Protein AF-A0A7S3QU22-F1 (afdb_monomer)

InterPro domains:
  IPR036339 PUB-like domain superfamily [SSF143503] (87-136)

pLDDT: mean 71.39, std 19.92, range [36.34, 96.06]

Nearest PDB structures (foldseek):
  2hpj-assembly1_A  TM=6.497E-01  e=3.486E-03  Mus musculus
  2d5u-assembly1_A  TM=4.716E-01  e=6.161E-02  Mus musculus
  1ztg-assembly1_A  TM=4.696E-01  e=2.515E-01  Homo sapiens
  6qh2-assembly1_A  TM=4.464E-01  e=1.089E+00  Escherichia coli SE11

Foldseek 3Di:
DDDDDDDPDPPPPPPDPDDPDDPDPVVVVVVVVVVVVVVVPPDPDLDCPVPLPPPPPPDPDDPVVVVVSVVVSLVVVQVSCPVQADPVLLVVLLVLLVCCLVCVPDQVSQKAWCVVNVSLVVRPVSVVLLVVLQWDWDDDPDPIIMTGHPDDPSSSVSSVVSNVSSVVPD

Sequence (170 aa):
MPSPPALAHAHWRRFRLRITSTADPAAANSVQLAAWNLFGLPQPDPLNLTLLPSCSSLGAAGESGLEACQQAAHQVIQAKLACLLTTQQVELLLKVMANVANHPEDPRYRRLRASKVLSLASSPEALVLLLATGFRPLVSDGPALFFVLEAGEHAVHRAACIVKVLGSSV

Structure (mmCIF, N/CA/C/O backbone):
data_AF-A0A7S3QU22-F1
#
_entry.id   AF-A0A7S3QU22-F1
#
loop_
_atom_site.group_PDB
_atom_site.id
_atom_site.type_symbol
_atom_site.label_atom_id
_atom_site.label_alt_id
_atom_site.label_comp_id
_atom_site.label_asym_id
_atom_site.label_entity_id
_atom_site.label_seq_id
_atom_site.pdbx_PDB_ins_code
_atom_site.Cartn_x
_atom_site.Cartn_y
_atom_site.Cartn_z
_atom_site.occupancy
_atom_site.B_iso_or_equiv
_atom_site.auth_seq_id
_atom_site.auth_comp_id
_atom_site.auth_asym_id
_atom_site.auth_atom_id
_atom_site.pdbx_PDB_model_num
ATOM 1 N N . MET A 1 1 ? 15.278 31.673 -30.146 1.00 45.31 1 MET A N 1
ATOM 2 C CA . MET A 1 1 ? 14.455 31.719 -28.919 1.00 45.31 1 MET A CA 1
ATOM 3 C C . MET A 1 1 ? 13.738 30.380 -28.796 1.00 45.31 1 MET A C 1
ATOM 5 O O . MET A 1 1 ? 12.763 30.190 -29.513 1.00 45.31 1 MET A O 1
ATOM 9 N N . PRO A 1 2 ? 14.260 29.405 -28.033 1.00 46.88 2 PRO A N 1
ATOM 10 C CA . PRO A 1 2 ? 13.590 28.118 -27.870 1.00 46.88 2 PRO A CA 1
ATOM 11 C C . PRO A 1 2 ? 12.382 28.264 -26.933 1.00 46.88 2 PRO A C 1
ATOM 13 O O . PRO A 1 2 ? 12.483 28.865 -25.866 1.00 46.88 2 PRO A O 1
ATOM 16 N N . SER A 1 3 ? 11.234 27.743 -27.362 1.00 45.56 3 SER A N 1
ATOM 17 C CA . SER A 1 3 ? 10.001 27.661 -26.575 1.00 45.56 3 SER A CA 1
ATOM 18 C C . SER A 1 3 ? 10.166 26.705 -25.384 1.00 45.56 3 SER A C 1
ATOM 20 O O . SER A 1 3 ? 10.819 25.670 -25.544 1.00 45.56 3 SER A O 1
ATOM 22 N N . PRO A 1 4 ? 9.556 26.982 -24.218 1.00 45.88 4 PRO A N 1
ATOM 23 C CA . PRO A 1 4 ? 9.619 26.072 -23.079 1.00 45.88 4 PRO A CA 1
ATOM 24 C C . PRO A 1 4 ? 8.843 24.770 -23.366 1.00 45.88 4 PRO A C 1
ATOM 26 O O . PRO A 1 4 ? 7.811 24.813 -24.043 1.00 45.88 4 PRO A O 1
ATOM 29 N N . PRO A 1 5 ? 9.306 23.608 -22.865 1.00 50.94 5 PRO A N 1
ATOM 30 C CA . PRO A 1 5 ? 8.592 22.349 -23.027 1.00 50.94 5 PRO A CA 1
ATOM 31 C C . PRO A 1 5 ? 7.296 22.365 -22.208 1.00 50.94 5 PRO A C 1
ATOM 33 O O . PRO A 1 5 ? 7.290 22.688 -21.019 1.00 50.94 5 PRO A O 1
ATOM 36 N N . ALA A 1 6 ? 6.192 22.010 -22.864 1.00 45.56 6 ALA A N 1
ATOM 37 C CA . ALA A 1 6 ? 4.885 21.867 -22.245 1.00 45.56 6 ALA A CA 1
ATOM 38 C C . ALA A 1 6 ? 4.934 20.785 -21.153 1.00 45.56 6 ALA A C 1
ATOM 40 O O . ALA A 1 6 ? 5.157 19.607 -21.436 1.00 45.56 6 ALA A O 1
ATOM 41 N N . LEU A 1 7 ? 4.719 21.192 -19.901 1.00 43.59 7 LEU A N 1
ATOM 42 C CA . LEU A 1 7 ? 4.506 20.282 -18.782 1.00 43.59 7 LEU A CA 1
ATOM 43 C C . LEU A 1 7 ? 3.236 19.470 -19.054 1.00 43.59 7 LEU A C 1
ATOM 45 O O . LEU A 1 7 ? 2.130 20.007 -19.092 1.00 43.59 7 LEU A O 1
ATOM 49 N N . ALA A 1 8 ? 3.406 18.167 -19.264 1.00 42.22 8 ALA A N 1
ATOM 50 C CA . ALA A 1 8 ? 2.314 17.225 -19.434 1.00 42.22 8 ALA A CA 1
ATOM 51 C C . ALA A 1 8 ? 1.505 17.138 -18.131 1.00 42.22 8 ALA A C 1
ATOM 53 O O . ALA A 1 8 ? 1.829 16.381 -17.218 1.00 42.22 8 ALA A O 1
ATOM 54 N N . HIS A 1 9 ? 0.438 17.930 -18.040 1.00 43.38 9 HIS A N 1
ATOM 55 C CA . HIS A 1 9 ? -0.605 17.730 -17.046 1.00 43.38 9 HIS A CA 1
ATOM 56 C C . HIS A 1 9 ? -1.204 16.342 -17.276 1.00 43.38 9 HIS A C 1
ATOM 58 O O . HIS A 1 9 ? -1.821 16.079 -18.310 1.00 43.38 9 HIS A O 1
ATOM 64 N N . ALA A 1 10 ? -0.995 15.438 -16.318 1.00 38.72 10 ALA A N 1
ATOM 65 C CA . ALA A 1 10 ? -1.634 14.136 -16.316 1.00 38.72 10 ALA A CA 1
ATOM 66 C C . ALA A 1 10 ? -3.153 14.347 -16.403 1.00 38.72 10 ALA A C 1
ATOM 68 O O . ALA A 1 10 ? -3.783 14.864 -15.485 1.00 38.72 10 ALA A O 1
ATOM 69 N N . HIS A 1 11 ? -3.737 13.994 -17.545 1.00 37.31 11 HIS A N 1
ATOM 70 C CA . HIS A 1 11 ? -5.175 14.014 -17.760 1.00 37.31 11 HIS A CA 1
ATOM 71 C C . HIS A 1 11 ? -5.807 12.923 -16.894 1.00 37.31 11 HIS A C 1
ATOM 73 O O . HIS A 1 11 ? -5.801 11.745 -17.256 1.00 37.31 11 HIS A O 1
ATOM 79 N N . TRP A 1 12 ? -6.393 13.305 -15.763 1.00 42.19 12 TRP A N 1
ATOM 80 C CA . TRP A 1 12 ? -7.310 12.433 -15.039 1.00 42.19 12 TRP A CA 1
ATOM 81 C C . TRP A 1 12 ? -8.550 12.277 -15.921 1.00 42.19 12 TRP A C 1
ATOM 83 O O . TRP A 1 12 ? -9.387 13.175 -16.034 1.00 42.19 12 TRP A O 1
ATOM 93 N N . ARG A 1 13 ? -8.624 11.162 -16.654 1.00 41.78 13 ARG A N 1
ATOM 94 C CA . ARG A 1 13 ? -9.782 10.839 -17.488 1.00 41.78 13 ARG A CA 1
ATOM 95 C C . ARG A 1 13 ? -11.001 10.734 -16.573 1.00 41.78 13 ARG A C 1
ATOM 97 O O . ARG A 1 13 ? -11.070 9.853 -15.723 1.00 41.78 13 ARG A O 1
ATOM 104 N N . ARG A 1 14 ? -11.954 11.653 -16.753 1.00 51.00 14 ARG A N 1
ATOM 105 C CA . ARG A 1 14 ? -13.286 11.626 -16.136 1.00 51.00 14 ARG A CA 1
ATOM 106 C C . ARG A 1 14 ? -13.938 10.270 -16.415 1.00 51.00 14 ARG A C 1
ATOM 108 O O . ARG A 1 14 ? -14.456 10.049 -17.509 1.00 51.00 14 ARG A O 1
ATOM 115 N N . PHE A 1 15 ? -13.944 9.377 -15.432 1.00 43.62 15 PHE A N 1
ATOM 116 C CA . PHE A 1 15 ? -14.811 8.207 -15.458 1.00 43.62 15 PHE A CA 1
ATOM 117 C C . PHE A 1 15 ? -16.242 8.690 -15.228 1.00 43.62 15 PHE A C 1
ATOM 119 O O . PHE A 1 15 ? -16.635 9.014 -14.111 1.00 43.62 15 PHE A O 1
ATOM 126 N N . ARG A 1 16 ? -17.017 8.814 -16.309 1.00 54.66 16 ARG A N 1
ATOM 127 C CA . ARG A 1 16 ? -18.442 9.134 -16.226 1.00 54.66 16 ARG A CA 1
ATOM 128 C C . ARG A 1 16 ? -19.204 7.820 -16.139 1.00 54.66 16 ARG A C 1
ATOM 130 O O . ARG A 1 16 ? -19.302 7.095 -17.125 1.00 54.66 16 ARG A O 1
ATOM 137 N N . LEU A 1 17 ? -19.704 7.503 -14.951 1.00 51.09 17 LEU A N 1
ATOM 138 C CA . LEU A 1 17 ? -20.526 6.320 -14.728 1.00 51.09 17 LEU A CA 1
ATOM 139 C C . LEU A 1 17 ? -21.844 6.511 -15.496 1.00 51.09 17 LEU A C 1
ATOM 141 O O . LEU A 1 17 ? -22.651 7.381 -15.166 1.00 51.09 17 LEU A O 1
ATOM 145 N N . ARG A 1 18 ? -22.012 5.774 -16.600 1.00 55.22 18 ARG A N 1
ATOM 146 C CA . ARG A 1 18 ? -23.172 5.890 -17.491 1.00 55.22 18 ARG A CA 1
ATOM 147 C C . ARG A 1 18 ? -24.227 4.884 -17.047 1.00 55.22 18 ARG A C 1
ATOM 149 O O . ARG A 1 18 ? -24.077 3.692 -17.283 1.00 55.22 18 ARG A O 1
ATOM 156 N N . ILE A 1 19 ? -25.280 5.371 -16.402 1.00 59.75 19 ILE A N 1
ATOM 157 C CA . ILE A 1 19 ? -26.428 4.546 -16.020 1.00 59.75 19 ILE A CA 1
ATOM 158 C C . ILE A 1 19 ? -27.253 4.314 -17.291 1.00 59.75 19 ILE A C 1
ATOM 160 O O . ILE A 1 19 ? -27.777 5.259 -17.874 1.00 59.75 19 ILE A O 1
ATOM 164 N N . THR A 1 20 ? -27.296 3.073 -17.773 1.00 62.12 20 THR A N 1
ATOM 165 C CA . THR A 1 20 ? -27.932 2.706 -19.052 1.00 62.12 20 THR A CA 1
ATOM 166 C C . THR A 1 20 ? -29.420 2.381 -18.926 1.00 62.12 20 THR A C 1
ATOM 168 O O . THR A 1 20 ? -30.101 2.277 -19.939 1.00 62.12 20 THR A O 1
ATOM 171 N N . SER A 1 21 ? -29.932 2.242 -17.702 1.00 57.56 21 SER A N 1
ATOM 172 C CA . SER A 1 21 ? -31.330 1.916 -17.422 1.00 57.56 21 SER A CA 1
ATOM 173 C C . SER A 1 21 ? -31.708 2.414 -16.028 1.00 57.56 21 SER A C 1
ATOM 175 O O . SER A 1 21 ? -31.158 1.949 -15.032 1.00 57.56 21 SER A O 1
ATOM 177 N N . THR A 1 22 ? -32.643 3.357 -15.955 1.00 73.31 22 THR A N 1
ATOM 178 C CA . THR A 1 22 ? -33.281 3.814 -14.713 1.00 73.31 22 THR A CA 1
ATOM 179 C C . THR A 1 22 ? -34.708 4.255 -15.039 1.00 73.31 22 THR A C 1
ATOM 181 O O . THR A 1 22 ? -34.935 4.871 -16.080 1.00 73.31 22 THR A O 1
ATOM 184 N N . ALA A 1 23 ? -35.660 3.919 -14.163 1.00 69.88 23 ALA A N 1
ATOM 185 C CA . ALA A 1 23 ? -37.060 4.327 -14.289 1.00 69.88 23 ALA A CA 1
ATOM 186 C C . ALA A 1 23 ? -37.251 5.842 -14.086 1.00 69.88 23 ALA A C 1
ATOM 188 O O . ALA A 1 23 ? -38.223 6.403 -14.580 1.00 69.88 23 ALA A O 1
ATOM 189 N N . ASP A 1 24 ? -36.305 6.499 -13.403 1.00 67.19 24 ASP A N 1
ATOM 190 C CA . ASP A 1 24 ? -36.287 7.945 -13.200 1.00 67.19 24 ASP A CA 1
ATOM 191 C C . ASP A 1 24 ? -34.863 8.510 -13.409 1.00 67.19 24 ASP A C 1
ATOM 193 O O . ASP A 1 24 ? -33.995 8.433 -12.525 1.00 67.19 24 ASP A O 1
ATOM 197 N N . PRO A 1 25 ? -34.572 9.069 -14.595 1.00 64.88 25 PRO A N 1
ATOM 198 C CA . PRO A 1 25 ? -33.270 9.657 -14.887 1.00 64.88 25 PRO A CA 1
ATOM 199 C C . PRO A 1 25 ? -32.996 10.949 -14.098 1.00 64.88 25 PRO A C 1
ATOM 201 O O . PRO A 1 25 ? -31.828 11.290 -13.899 1.00 64.88 25 PRO A O 1
ATOM 204 N N . ALA A 1 26 ? -34.024 11.663 -13.624 1.00 57.47 26 ALA A N 1
ATOM 205 C CA . ALA A 1 26 ? -33.837 12.877 -12.832 1.00 57.47 26 ALA A CA 1
ATOM 206 C C . ALA A 1 26 ? -33.325 12.537 -11.423 1.00 57.47 26 ALA A C 1
ATOM 208 O O . ALA A 1 26 ? -32.347 13.135 -10.966 1.00 57.47 26 ALA A O 1
ATOM 209 N N . ALA A 1 27 ? -33.900 11.512 -10.788 1.00 58.59 27 ALA A N 1
ATOM 210 C CA . ALA A 1 27 ? -33.418 10.984 -9.510 1.00 58.59 27 ALA A CA 1
ATOM 211 C C . ALA A 1 27 ? -32.006 10.372 -9.610 1.00 58.59 27 ALA A C 1
ATOM 213 O O . ALA A 1 27 ? -31.174 10.544 -8.722 1.00 58.59 27 ALA A O 1
ATOM 214 N N . ALA A 1 28 ? -31.679 9.697 -10.715 1.00 59.19 28 ALA A N 1
ATOM 215 C CA . ALA A 1 28 ? -30.340 9.134 -10.909 1.00 59.19 28 ALA A CA 1
ATOM 216 C C . ALA A 1 28 ? -29.249 10.219 -11.039 1.00 59.19 28 ALA A C 1
ATOM 218 O O . ALA A 1 28 ? -28.160 10.084 -10.476 1.00 59.19 28 ALA A O 1
ATOM 219 N N . ASN A 1 29 ? -29.546 11.319 -11.739 1.00 55.06 29 ASN A N 1
ATOM 220 C CA . ASN A 1 29 ? -28.632 12.457 -11.860 1.00 55.06 29 ASN A CA 1
ATOM 221 C C . ASN A 1 29 ? -28.472 13.225 -10.536 1.00 55.06 29 ASN A C 1
ATOM 223 O O . ASN A 1 29 ? -27.374 13.703 -10.243 1.00 55.06 29 ASN A O 1
ATOM 227 N N . SER A 1 30 ? -29.525 13.326 -9.716 1.00 54.75 30 SER A N 1
ATOM 228 C CA . SER A 1 30 ? -29.441 13.989 -8.408 1.00 54.75 30 SER A CA 1
ATOM 229 C C . SER A 1 30 ? -28.599 13.191 -7.409 1.00 54.75 30 SER A C 1
ATOM 231 O O . SER A 1 30 ? -27.814 13.793 -6.682 1.00 54.75 30 SER A O 1
ATOM 233 N N . VAL A 1 31 ? -28.647 11.853 -7.442 1.00 54.69 31 VAL A N 1
ATOM 234 C CA . VAL A 1 31 ? -27.750 10.993 -6.647 1.00 54.69 31 VAL A CA 1
ATOM 235 C C . VAL A 1 31 ? -26.294 11.129 -7.103 1.00 54.69 31 VAL A C 1
ATOM 237 O O . VAL A 1 31 ? -25.403 11.190 -6.260 1.00 54.69 31 VAL A O 1
ATOM 240 N N . GLN A 1 32 ? -26.028 11.250 -8.410 1.00 55.62 32 GLN A N 1
ATOM 241 C CA . GLN A 1 32 ? -24.668 11.492 -8.911 1.00 55.62 32 GLN A CA 1
ATOM 242 C C . GLN A 1 32 ? -24.105 12.843 -8.455 1.00 55.62 32 GLN A C 1
ATOM 244 O O . GLN A 1 32 ? -22.945 12.902 -8.062 1.00 55.62 32 GLN A O 1
ATOM 249 N N . LEU A 1 33 ? -24.907 13.912 -8.469 1.00 47.53 33 LEU A N 1
ATOM 250 C CA . LEU A 1 33 ? -24.489 15.239 -7.998 1.00 47.53 33 LEU A CA 1
ATOM 251 C C . LEU A 1 33 ? -24.391 15.314 -6.465 1.00 47.53 33 LEU A C 1
ATOM 253 O O . LEU A 1 33 ? -23.456 15.918 -5.945 1.00 47.53 33 LEU A O 1
ATOM 257 N N . ALA A 1 34 ? -25.291 14.650 -5.734 1.00 46.94 34 ALA A N 1
ATOM 258 C CA . ALA A 1 34 ? -25.233 14.555 -4.275 1.00 46.94 34 ALA A CA 1
ATOM 259 C C . ALA A 1 34 ? -24.025 13.730 -3.803 1.00 46.94 34 ALA A C 1
ATOM 261 O O . ALA A 1 34 ? -23.350 14.115 -2.851 1.00 46.94 34 ALA A O 1
ATOM 262 N N . ALA A 1 35 ? -23.691 12.644 -4.508 1.00 47.00 35 ALA A N 1
ATOM 263 C CA . ALA A 1 35 ? -22.462 11.896 -4.272 1.00 47.00 35 ALA A CA 1
ATOM 264 C C . ALA A 1 35 ? -21.220 12.677 -4.725 1.00 47.00 35 ALA A C 1
ATOM 266 O O . ALA A 1 35 ? -20.173 12.555 -4.103 1.00 47.00 35 ALA A O 1
ATOM 267 N N . TRP A 1 36 ? -21.322 13.541 -5.740 1.00 44.38 36 TRP A N 1
ATOM 268 C CA . TRP A 1 36 ? -20.229 14.451 -6.094 1.00 44.38 36 TRP A CA 1
ATOM 269 C C . TRP A 1 36 ? -19.933 15.446 -4.974 1.00 44.38 36 TRP A C 1
ATOM 271 O O . TRP A 1 36 ? -18.768 15.721 -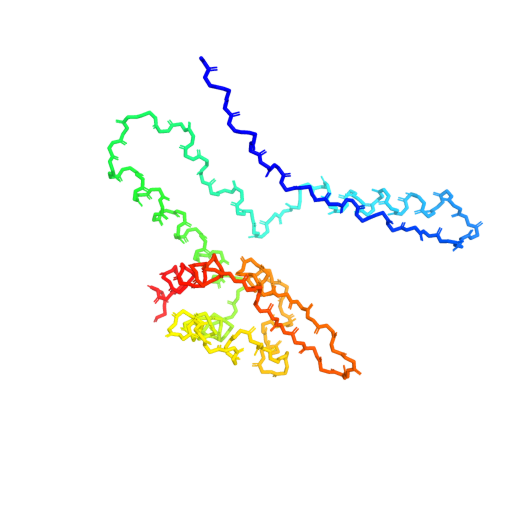4.709 1.00 44.38 36 TRP A O 1
ATOM 281 N N . ASN A 1 37 ? -20.963 15.916 -4.268 1.00 44.81 37 ASN A N 1
ATOM 282 C CA . ASN A 1 37 ? -20.787 16.725 -3.066 1.00 44.81 37 ASN A CA 1
ATOM 283 C C . ASN A 1 37 ? -20.133 15.928 -1.925 1.00 44.81 37 ASN A C 1
ATOM 285 O O . ASN A 1 37 ? -19.419 16.525 -1.137 1.00 44.81 37 ASN A O 1
ATOM 289 N N . LEU A 1 38 ? -20.253 14.596 -1.856 1.00 45.69 38 LEU A N 1
ATOM 290 C CA . LEU A 1 38 ? -19.445 13.793 -0.917 1.00 45.69 38 LEU A CA 1
ATOM 291 C C . LEU A 1 38 ? -17.949 13.780 -1.279 1.00 45.69 38 LEU A C 1
ATOM 293 O O . LEU A 1 38 ? -17.117 13.610 -0.395 1.00 45.69 38 LEU A O 1
ATOM 297 N N . PHE A 1 39 ? -17.605 14.005 -2.550 1.00 43.84 39 PHE A N 1
ATOM 298 C CA . PHE A 1 39 ? -16.223 14.173 -3.020 1.00 43.84 39 PHE A CA 1
ATOM 299 C C . PHE A 1 39 ? -15.783 15.648 -3.135 1.00 43.84 39 PHE A C 1
ATOM 301 O O . PHE A 1 39 ? -14.632 15.908 -3.478 1.00 43.84 39 PHE A O 1
ATOM 308 N N . GLY A 1 40 ? -16.696 16.603 -2.915 1.00 41.91 40 GLY A N 1
ATOM 309 C CA . GLY A 1 40 ? -16.483 18.046 -3.098 1.00 41.91 40 GLY A CA 1
ATOM 310 C C . GLY A 1 40 ? -16.747 18.897 -1.852 1.00 41.91 40 GLY A C 1
ATOM 311 O O . GLY A 1 40 ? -16.351 20.060 -1.814 1.00 41.91 40 GLY A O 1
ATOM 312 N N . LEU A 1 41 ? -17.381 18.338 -0.820 1.00 36.34 41 LEU A N 1
ATOM 313 C CA . LEU A 1 41 ? -17.301 18.870 0.533 1.00 36.34 41 LEU A CA 1
ATOM 314 C C . LEU A 1 41 ? -15.832 18.776 0.964 1.00 36.34 41 LEU A C 1
ATOM 316 O O . LEU A 1 41 ? -15.219 17.734 0.720 1.00 36.34 41 LEU A O 1
ATOM 320 N N . PRO A 1 42 ? -15.253 19.811 1.601 1.00 44.19 42 PRO A N 1
ATOM 321 C CA . PRO A 1 42 ? -14.010 19.637 2.331 1.00 44.19 42 PRO A CA 1
ATOM 322 C C . PRO A 1 42 ? -14.289 18.576 3.391 1.00 44.19 42 PRO A C 1
ATOM 324 O O . PRO A 1 42 ? -14.931 18.831 4.412 1.00 44.19 42 PRO A O 1
ATOM 327 N N . GLN A 1 43 ? -13.894 17.345 3.085 1.00 39.19 43 GLN A N 1
ATOM 328 C CA . GLN A 1 43 ? -13.865 16.266 4.043 1.00 39.19 43 GLN A CA 1
ATOM 329 C C . GLN A 1 43 ? -13.070 16.808 5.244 1.00 39.19 43 GLN A C 1
ATOM 331 O O . GLN A 1 43 ? -12.052 17.474 5.032 1.00 39.19 43 GLN A O 1
ATOM 336 N N . PRO A 1 44 ? -13.505 16.614 6.500 1.00 40.31 44 PRO A N 1
ATOM 337 C CA . PRO A 1 44 ? -12.610 16.798 7.630 1.00 40.31 44 PRO A CA 1
ATOM 338 C C . PRO A 1 44 ? -11.495 15.771 7.447 1.00 40.31 44 PRO A C 1
ATOM 340 O O . PRO A 1 44 ? -11.645 14.603 7.781 1.00 40.31 44 PRO A O 1
ATOM 343 N N . ASP A 1 45 ? -10.438 16.194 6.772 1.00 42.09 45 ASP A N 1
ATOM 344 C CA . ASP A 1 45 ? -9.390 15.342 6.256 1.00 42.09 45 ASP A CA 1
ATOM 345 C C . ASP A 1 45 ? -8.637 14.662 7.411 1.00 42.09 45 ASP A C 1
ATOM 347 O O . ASP A 1 45 ? -7.866 15.325 8.119 1.00 42.09 45 ASP A O 1
ATOM 351 N N . PRO A 1 46 ? -8.727 13.331 7.585 1.00 46.75 46 PRO A N 1
ATOM 352 C CA . PRO A 1 46 ? -7.752 12.647 8.428 1.00 46.75 46 PRO A CA 1
ATOM 353 C C . PRO A 1 46 ? -6.346 12.724 7.797 1.00 46.75 46 PRO A C 1
ATOM 355 O O . PRO A 1 46 ? -5.342 12.778 8.512 1.00 46.75 46 PRO A O 1
ATOM 358 N N . LEU A 1 47 ? -6.272 12.850 6.464 1.00 46.47 47 LEU A N 1
ATOM 359 C CA . LEU A 1 47 ? -5.054 12.790 5.654 1.00 46.47 47 LEU A CA 1
ATOM 360 C C . LEU A 1 47 ? -4.925 13.979 4.682 1.00 46.47 47 LEU A C 1
ATOM 362 O O . LEU A 1 47 ? -4.660 13.780 3.498 1.00 46.47 47 LEU A O 1
ATOM 366 N N . ASN A 1 48 ? -5.085 15.220 5.162 1.00 44.66 48 ASN A N 1
ATOM 367 C CA . ASN A 1 48 ? -4.761 16.419 4.378 1.00 44.66 48 ASN A CA 1
ATOM 368 C C . ASN A 1 48 ? -3.236 16.474 4.176 1.00 44.66 48 ASN A C 1
ATOM 370 O O . ASN A 1 48 ? -2.515 17.172 4.885 1.00 44.66 48 ASN A O 1
ATOM 374 N N . LEU A 1 49 ? -2.728 15.694 3.224 1.00 46.03 49 LEU A N 1
ATOM 375 C CA . LEU A 1 49 ? -1.349 15.773 2.739 1.00 46.03 49 LEU A CA 1
ATOM 376 C C . LEU A 1 49 ? -1.117 17.063 1.928 1.00 46.03 49 LEU A C 1
ATOM 378 O O . LEU A 1 49 ? 0.016 17.366 1.567 1.00 46.03 49 LEU A O 1
ATOM 382 N N . THR A 1 50 ? -2.165 17.857 1.685 1.00 41.75 50 THR A N 1
ATOM 383 C CA . THR A 1 50 ? -2.090 19.233 1.166 1.00 41.75 50 THR A CA 1
ATOM 384 C C . THR A 1 50 ? -1.555 20.238 2.197 1.00 41.75 50 THR A C 1
ATOM 386 O O . THR A 1 50 ? -1.242 21.363 1.822 1.00 41.75 50 THR A O 1
ATOM 389 N N . LEU A 1 51 ? -1.359 19.831 3.460 1.00 43.25 51 LEU A N 1
ATOM 390 C CA . LEU A 1 51 ? -0.512 20.531 4.439 1.00 43.25 51 LEU A CA 1
ATOM 391 C C . LEU A 1 51 ? 0.967 20.115 4.358 1.00 43.25 51 LEU A C 1
ATOM 393 O O . LEU A 1 51 ? 1.728 20.352 5.294 1.00 43.25 51 LEU A O 1
ATOM 397 N N . LEU A 1 52 ? 1.421 19.526 3.248 1.00 42.09 52 LEU A N 1
ATOM 398 C CA . LEU A 1 52 ? 2.809 19.758 2.863 1.00 42.09 52 LEU A CA 1
ATOM 399 C C . LEU A 1 52 ? 2.937 21.271 2.656 1.00 42.09 52 LEU A C 1
ATOM 401 O O . LEU A 1 52 ? 2.219 21.806 1.804 1.00 42.09 52 LEU A O 1
ATOM 405 N N . PRO A 1 53 ? 3.774 21.984 3.433 1.00 40.62 53 PRO A N 1
ATOM 406 C CA . PRO A 1 53 ? 3.992 23.395 3.188 1.00 40.62 53 PRO A CA 1
ATOM 407 C C . PRO A 1 53 ? 4.395 23.523 1.723 1.00 40.62 53 PRO A C 1
ATOM 409 O O . PRO A 1 53 ? 5.389 22.944 1.285 1.00 40.62 53 PRO A O 1
ATOM 412 N N . SER A 1 54 ? 3.577 24.219 0.933 1.00 39.09 54 SER A N 1
ATOM 413 C CA . SER A 1 54 ? 3.996 24.625 -0.398 1.00 39.09 54 SER A CA 1
ATOM 414 C C . SER A 1 54 ? 5.168 25.571 -0.174 1.00 39.09 54 SER A C 1
ATOM 416 O O . SER A 1 54 ? 4.969 26.746 0.124 1.00 39.09 54 SER A O 1
ATOM 418 N N . CYS A 1 55 ? 6.396 25.051 -0.263 1.00 41.03 55 CYS A N 1
ATOM 419 C CA . CYS A 1 55 ? 7.653 25.794 -0.137 1.00 41.03 55 CYS A CA 1
ATOM 420 C C . CYS A 1 55 ? 7.866 26.768 -1.311 1.00 41.03 55 CYS A C 1
ATOM 422 O O . CYS A 1 55 ? 8.985 26.992 -1.757 1.00 41.03 55 CYS A O 1
ATOM 424 N N . SER A 1 56 ? 6.792 27.340 -1.849 1.00 43.56 56 SER A N 1
ATOM 425 C CA . SER A 1 56 ? 6.812 28.280 -2.960 1.00 43.56 56 SER A CA 1
ATOM 426 C C . SER A 1 56 ? 7.141 29.707 -2.511 1.00 43.56 56 SER A C 1
ATOM 428 O O . SER A 1 56 ? 7.235 30.586 -3.359 1.00 43.56 56 SER A O 1
ATOM 430 N N . SER A 1 57 ? 7.334 29.957 -1.207 1.00 42.34 57 SER A N 1
ATOM 431 C CA . SER A 1 57 ? 7.631 31.297 -0.679 1.00 42.34 57 SER A CA 1
ATOM 432 C C . SER A 1 57 ? 8.926 31.417 0.132 1.00 42.34 57 SER A C 1
ATOM 434 O O . SER A 1 57 ? 9.132 32.453 0.763 1.00 42.34 57 SER A O 1
ATOM 436 N N . LEU A 1 58 ? 9.824 30.421 0.124 1.00 45.91 58 LEU A N 1
ATOM 437 C CA . LEU A 1 58 ? 11.162 30.602 0.701 1.00 45.91 58 LEU A CA 1
ATOM 438 C C . LEU A 1 58 ? 12.045 31.395 -0.268 1.00 45.91 58 LEU A C 1
ATOM 440 O O . LEU A 1 58 ? 12.858 30.855 -1.013 1.00 45.91 58 LEU A O 1
ATOM 444 N N . GLY A 1 59 ? 11.877 32.714 -0.237 1.00 45.34 59 GLY A N 1
ATOM 445 C CA . GLY A 1 59 ? 12.928 33.621 -0.665 1.00 45.34 59 GLY A CA 1
ATOM 446 C C . GLY A 1 59 ? 14.159 33.412 0.219 1.00 45.34 59 GLY A C 1
ATOM 447 O O . GLY A 1 59 ? 14.084 33.600 1.427 1.00 45.34 59 GLY A O 1
ATOM 448 N N . ALA A 1 60 ? 15.270 33.004 -0.395 1.00 50.38 60 ALA A N 1
ATOM 449 C CA . ALA A 1 60 ? 16.652 33.196 0.059 1.00 50.38 60 ALA A CA 1
ATOM 450 C C . ALA A 1 60 ? 17.038 32.817 1.511 1.00 50.38 60 ALA A C 1
ATOM 452 O O . ALA A 1 60 ? 18.081 3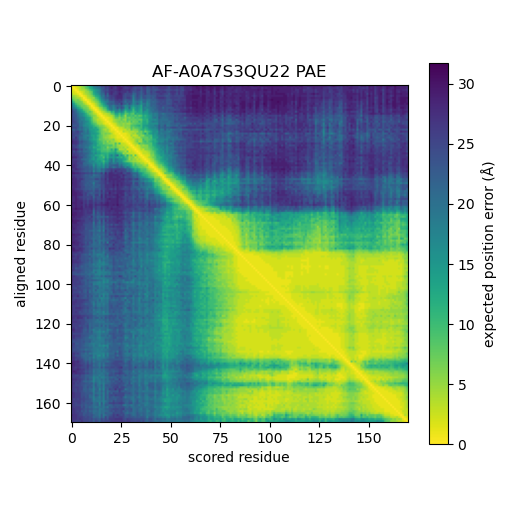3.265 1.987 1.00 50.38 60 ALA A O 1
ATOM 453 N N . ALA A 1 61 ? 16.272 31.985 2.221 1.00 47.41 61 ALA A N 1
ATOM 454 C CA . ALA A 1 61 ? 16.749 31.368 3.457 1.00 47.41 61 ALA A CA 1
ATOM 455 C C . ALA A 1 61 ? 17.515 30.090 3.093 1.00 47.41 61 ALA A C 1
ATOM 457 O O . ALA A 1 61 ? 17.003 29.254 2.351 1.00 47.41 61 ALA A O 1
ATOM 458 N N . GLY A 1 62 ? 18.761 29.994 3.560 1.00 53.47 62 GLY A N 1
ATOM 459 C CA . GLY A 1 62 ? 19.713 28.945 3.199 1.00 53.47 62 GLY A CA 1
ATOM 460 C C . GLY A 1 62 ? 19.236 27.514 3.468 1.00 53.47 62 GLY A C 1
ATOM 461 O O . GLY A 1 62 ? 18.176 27.277 4.044 1.00 53.47 62 GLY A O 1
ATOM 462 N N . GLU A 1 63 ? 20.063 26.553 3.057 1.00 57.84 63 GLU A N 1
ATOM 463 C CA . GLU A 1 63 ? 19.812 25.100 3.079 1.00 57.84 63 GLU A CA 1
ATOM 464 C C . GLU A 1 63 ? 19.250 24.567 4.418 1.00 57.84 63 GLU A C 1
ATOM 466 O O . GLU A 1 63 ? 18.474 23.614 4.422 1.00 57.84 63 GLU A O 1
ATOM 471 N N . SER A 1 64 ? 19.519 25.244 5.541 1.00 61.88 64 SER A N 1
ATOM 472 C CA . SER A 1 64 ? 18.987 24.915 6.871 1.00 61.88 64 SER A CA 1
ATOM 473 C C . SER A 1 64 ? 17.466 25.080 7.028 1.00 61.88 64 SER A C 1
ATOM 475 O O . SER A 1 64 ? 16.852 24.391 7.844 1.00 61.88 64 SER A O 1
ATOM 477 N N . GLY A 1 65 ? 16.824 25.964 6.258 1.00 66.19 65 GLY A N 1
ATOM 478 C CA . GLY A 1 65 ? 15.376 26.193 6.341 1.00 66.19 65 GLY A CA 1
ATOM 479 C C . GLY A 1 65 ? 14.546 25.078 5.699 1.00 66.19 65 GLY A C 1
ATOM 480 O O . GLY A 1 65 ? 13.455 24.754 6.176 1.00 66.19 65 GLY A O 1
ATOM 481 N N . LEU A 1 66 ? 15.072 24.461 4.635 1.00 65.69 66 LEU A N 1
ATOM 482 C CA . LEU A 1 66 ? 14.399 23.374 3.924 1.00 65.69 66 LEU A CA 1
ATOM 483 C C . LEU A 1 66 ? 14.378 22.093 4.765 1.00 65.69 66 LEU A C 1
ATOM 485 O O . LEU A 1 66 ? 13.334 21.446 4.854 1.00 65.69 66 LEU A O 1
ATOM 489 N N . GLU A 1 67 ? 15.493 21.766 5.422 1.00 69.94 67 GLU A N 1
ATOM 490 C CA . GLU A 1 67 ? 15.584 20.596 6.301 1.00 69.94 67 GLU A CA 1
ATOM 491 C C . GLU A 1 67 ? 14.632 20.711 7.499 1.00 69.94 67 GLU A C 1
ATOM 493 O O . GLU A 1 67 ? 13.885 19.775 7.782 1.00 69.94 67 GLU A O 1
ATOM 498 N N . ALA A 1 68 ? 14.555 21.883 8.141 1.00 69.00 68 ALA A N 1
ATOM 499 C CA . ALA A 1 68 ? 13.637 22.112 9.259 1.00 69.00 68 ALA A CA 1
ATOM 500 C C . ALA A 1 68 ? 12.156 21.965 8.852 1.00 69.00 68 ALA A C 1
ATOM 502 O O . ALA A 1 68 ? 11.364 21.363 9.580 1.00 69.00 68 ALA A O 1
ATOM 503 N N . CYS A 1 69 ? 11.777 22.461 7.668 1.00 64.69 69 CYS A N 1
ATOM 504 C CA . CYS A 1 69 ? 10.425 22.282 7.126 1.00 64.69 69 CYS A CA 1
ATOM 505 C C . CYS A 1 69 ? 10.119 20.815 6.788 1.00 64.69 69 CYS A C 1
ATOM 507 O O . CYS A 1 69 ? 9.031 20.328 7.100 1.00 6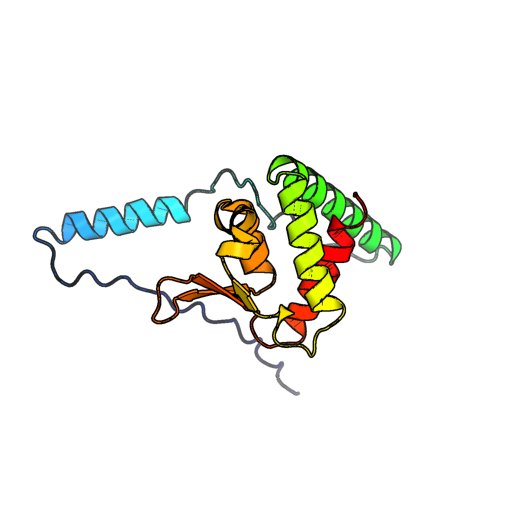4.69 69 CYS A O 1
ATOM 509 N N . GLN A 1 70 ? 11.071 20.093 6.186 1.00 68.25 70 GLN A N 1
ATOM 510 C CA . GLN A 1 70 ? 10.925 18.660 5.909 1.00 68.25 70 GLN A CA 1
ATOM 511 C C . GLN A 1 70 ? 10.766 17.855 7.200 1.00 68.25 70 GLN A C 1
ATOM 513 O O . GLN A 1 70 ? 9.915 16.969 7.275 1.00 68.25 70 GLN A O 1
ATOM 518 N N . GLN A 1 71 ? 11.529 18.199 8.235 1.00 71.19 71 GLN A N 1
ATOM 519 C CA . GLN A 1 71 ? 11.483 17.521 9.523 1.00 71.19 71 GLN A CA 1
ATOM 520 C C . GLN A 1 71 ? 10.177 17.804 10.279 1.00 71.19 71 GLN A C 1
ATOM 522 O O . GLN A 1 71 ? 9.582 16.880 10.832 1.00 71.19 71 GLN A O 1
ATOM 527 N N . ALA A 1 72 ? 9.663 19.038 10.233 1.00 68.06 72 ALA A N 1
ATOM 528 C CA . ALA A 1 72 ? 8.347 19.374 10.778 1.00 68.06 72 ALA A CA 1
ATOM 529 C C . ALA A 1 72 ? 7.211 18.639 10.039 1.00 68.06 72 ALA A C 1
ATOM 531 O O . ALA A 1 72 ? 6.319 18.074 10.674 1.00 68.06 72 ALA A O 1
ATOM 532 N N . ALA A 1 73 ? 7.267 18.572 8.704 1.00 64.88 73 ALA A N 1
ATOM 533 C CA . ALA A 1 73 ? 6.306 17.806 7.910 1.00 64.88 73 ALA A CA 1
ATOM 534 C C . ALA A 1 73 ? 6.371 16.302 8.232 1.00 64.88 73 ALA A C 1
ATOM 536 O O . ALA A 1 73 ? 5.329 15.665 8.399 1.00 64.88 73 ALA A O 1
ATOM 537 N N . HIS A 1 74 ? 7.578 15.746 8.391 1.00 67.81 74 HIS A N 1
ATOM 538 C CA . HIS A 1 74 ? 7.778 14.367 8.841 1.00 67.81 74 HIS A CA 1
ATOM 539 C C . HIS A 1 74 ? 7.107 14.111 10.194 1.00 67.81 74 HIS A C 1
ATOM 541 O O . HIS A 1 74 ? 6.357 13.146 10.308 1.00 67.81 74 HIS A O 1
ATOM 547 N N . GLN A 1 75 ? 7.306 14.983 11.187 1.00 71.44 75 GLN A N 1
ATOM 548 C CA . GLN A 1 75 ? 6.707 14.824 12.518 1.00 71.44 75 GLN A CA 1
ATOM 549 C C . GLN A 1 75 ? 5.173 14.849 12.482 1.00 71.44 75 GLN A C 1
ATOM 551 O O . GLN A 1 75 ? 4.524 14.040 13.145 1.00 71.44 75 GLN A O 1
ATOM 556 N N . VAL A 1 76 ? 4.572 15.734 11.680 1.00 71.12 76 VAL A N 1
ATOM 557 C CA . VAL A 1 76 ? 3.107 15.818 11.542 1.00 71.12 76 VAL A CA 1
ATOM 558 C C . VAL A 1 76 ? 2.537 14.570 10.868 1.00 71.12 76 VAL A C 1
ATOM 560 O O . VAL A 1 76 ? 1.532 14.022 11.326 1.00 71.12 76 VAL A O 1
ATOM 563 N N . ILE A 1 77 ? 3.179 14.101 9.795 1.00 70.69 77 ILE A N 1
ATOM 564 C CA . ILE A 1 77 ? 2.780 12.874 9.095 1.00 70.69 77 ILE A CA 1
ATOM 565 C C . ILE A 1 77 ? 2.898 11.679 10.041 1.00 70.69 77 ILE A C 1
ATOM 567 O O . ILE A 1 77 ? 1.976 10.876 10.136 1.00 70.69 77 ILE A O 1
ATOM 571 N N . GLN A 1 78 ? 3.993 11.595 10.789 1.00 69.62 78 GLN A N 1
ATOM 572 C CA . GLN A 1 78 ? 4.247 10.531 11.750 1.00 69.62 78 GLN A CA 1
ATOM 573 C C . GLN A 1 78 ? 3.197 10.501 12.869 1.00 69.62 78 GLN A C 1
ATOM 575 O O . GLN A 1 78 ? 2.614 9.449 13.123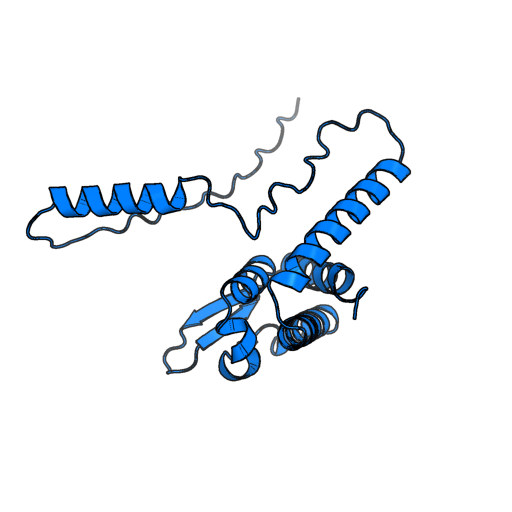 1.00 69.62 78 GLN A O 1
ATOM 580 N N . ALA A 1 79 ? 2.894 11.646 13.489 1.00 71.12 79 ALA A N 1
ATOM 581 C CA . ALA A 1 79 ? 1.875 11.740 14.534 1.00 71.12 79 ALA A CA 1
ATOM 582 C C . ALA A 1 79 ? 0.488 11.328 14.017 1.00 71.12 79 ALA A C 1
ATOM 584 O O . ALA A 1 79 ? -0.235 10.590 14.683 1.00 71.12 79 ALA A O 1
ATOM 585 N N . LYS A 1 80 ? 0.132 11.742 12.794 1.00 75.31 80 LYS A N 1
ATOM 586 C CA . LYS A 1 80 ? -1.127 11.336 12.157 1.00 75.31 80 LYS A CA 1
ATOM 587 C C . LYS A 1 80 ? -1.161 9.840 11.859 1.00 75.31 80 LYS A C 1
ATOM 589 O O . LYS A 1 80 ? -2.165 9.195 12.135 1.00 75.31 80 LYS A O 1
ATOM 594 N N . LEU A 1 81 ? -0.078 9.273 11.333 1.00 72.50 81 LEU A N 1
ATOM 595 C CA . LEU A 1 81 ? -0.012 7.846 11.018 1.00 72.50 81 LEU A CA 1
ATOM 596 C C . LEU A 1 81 ? -0.063 6.969 12.272 1.00 72.50 81 LEU A C 1
ATOM 598 O O . LEU A 1 81 ? -0.736 5.942 12.245 1.00 72.50 81 LEU A O 1
ATOM 602 N N . ALA A 1 82 ? 0.546 7.404 13.377 1.00 72.31 82 ALA A N 1
ATOM 603 C CA . ALA A 1 82 ? 0.466 6.719 14.667 1.00 72.31 82 ALA A CA 1
ATOM 604 C C . ALA A 1 82 ? -0.961 6.683 15.249 1.00 72.31 82 ALA A C 1
ATOM 606 O O . ALA A 1 82 ? -1.303 5.753 15.974 1.00 72.31 82 ALA A O 1
ATOM 607 N N . CYS A 1 83 ? -1.810 7.665 14.927 1.00 78.69 83 CYS A N 1
ATOM 608 C CA . CYS A 1 83 ? -3.218 7.668 15.339 1.00 78.69 83 CYS A CA 1
ATOM 609 C C . CYS A 1 83 ? -4.131 6.846 14.418 1.00 78.69 83 CYS A C 1
ATOM 611 O O . CYS A 1 83 ? -5.219 6.457 14.833 1.00 78.69 83 CYS A O 1
ATOM 613 N N . LEU A 1 84 ? -3.721 6.628 13.167 1.00 84.19 84 LEU A N 1
ATOM 614 C CA . LEU A 1 84 ? -4.560 6.031 12.124 1.00 84.19 84 LEU A CA 1
ATOM 615 C C . LEU A 1 84 ? -4.278 4.546 11.897 1.00 84.19 84 LEU A C 1
ATOM 617 O O . LEU A 1 84 ? -5.145 3.820 11.417 1.00 84.19 84 LEU A O 1
ATOM 621 N N . LEU A 1 85 ? -3.070 4.093 12.224 1.00 89.00 85 LEU A N 1
ATOM 622 C CA . LEU A 1 85 ? -2.641 2.717 12.033 1.00 89.00 85 LEU A CA 1
ATOM 623 C C . LEU A 1 85 ? -2.261 2.086 13.362 1.00 89.00 85 LEU A C 1
ATOM 625 O O . LEU A 1 85 ? -1.628 2.698 14.217 1.00 89.00 85 LEU A O 1
ATOM 629 N N . THR A 1 86 ? -2.583 0.808 13.499 1.00 91.44 86 THR A N 1
ATOM 630 C CA . THR A 1 86 ? -2.051 -0.008 14.590 1.00 91.44 86 THR A CA 1
ATOM 631 C C . THR A 1 86 ? -0.550 -0.238 14.396 1.00 91.44 86 THR A C 1
ATOM 633 O O . THR A 1 86 ? -0.063 -0.301 13.263 1.00 91.44 86 THR A O 1
ATOM 636 N N . THR A 1 87 ? 0.191 -0.459 15.484 1.00 88.50 87 THR A N 1
ATOM 637 C CA . THR A 1 87 ? 1.634 -0.763 15.438 1.00 88.50 87 THR A CA 1
ATOM 638 C C . THR A 1 87 ? 1.946 -1.932 14.498 1.00 88.50 87 THR A C 1
ATOM 640 O O . THR A 1 87 ? 2.857 -1.845 13.681 1.00 88.50 87 THR A O 1
ATOM 643 N N . GLN A 1 88 ? 1.115 -2.981 14.512 1.00 91.56 88 GLN A N 1
ATOM 644 C CA . GLN A 1 88 ? 1.268 -4.140 13.624 1.00 91.56 88 GLN A CA 1
ATOM 645 C C . GLN A 1 88 ? 1.111 -3.784 12.138 1.00 91.56 88 GLN A C 1
ATOM 647 O O . GLN A 1 88 ? 1.801 -4.343 11.285 1.00 91.56 88 GLN A O 1
ATOM 652 N N . GLN A 1 89 ? 0.200 -2.865 11.802 1.00 93.00 89 GLN A N 1
ATOM 653 C CA . GLN A 1 89 ? 0.036 -2.391 10.426 1.00 93.00 89 GLN A CA 1
ATOM 654 C C . GLN A 1 89 ? 1.234 -1.548 9.990 1.00 93.00 89 GLN A C 1
ATOM 656 O O . GLN A 1 89 ? 1.706 -1.716 8.868 1.00 93.00 89 GLN A O 1
ATOM 661 N N . VAL A 1 90 ? 1.757 -0.689 10.870 1.00 90.56 90 VAL A N 1
ATOM 662 C CA . VAL A 1 90 ? 2.958 0.111 10.586 1.00 90.56 90 VAL A CA 1
ATOM 663 C C . VAL A 1 90 ? 4.166 -0.794 10.347 1.00 90.56 90 VAL A C 1
ATOM 665 O O . VAL A 1 90 ? 4.827 -0.659 9.320 1.00 90.56 90 VAL A O 1
ATOM 668 N N . GLU A 1 91 ? 4.413 -1.768 11.225 1.00 91.12 91 GLU A N 1
ATOM 669 C CA . GLU A 1 91 ? 5.500 -2.744 11.073 1.00 91.12 91 GLU A CA 1
ATOM 670 C C . GLU A 1 91 ? 5.376 -3.550 9.777 1.00 91.12 91 GLU A C 1
ATOM 672 O O . GLU A 1 91 ? 6.354 -3.731 9.046 1.00 91.12 91 GLU A O 1
ATOM 677 N N . LEU A 1 92 ? 4.167 -4.022 9.456 1.00 95.00 92 LEU A N 1
ATOM 678 C CA . LEU A 1 92 ? 3.933 -4.769 8.228 1.00 95.00 92 LEU A CA 1
ATOM 679 C C . LEU A 1 92 ? 4.162 -3.892 6.994 1.00 95.00 92 LEU A C 1
ATOM 681 O O . LEU A 1 92 ? 4.826 -4.334 6.057 1.00 95.00 92 LEU A O 1
ATOM 685 N N . LEU A 1 93 ? 3.652 -2.658 6.990 1.00 92.75 93 LEU A N 1
ATOM 686 C CA . LEU A 1 93 ? 3.853 -1.707 5.900 1.00 92.75 93 LEU A CA 1
ATOM 687 C C . LEU A 1 93 ? 5.343 -1.402 5.709 1.00 92.75 93 LEU A C 1
ATOM 689 O O . LEU A 1 93 ? 5.840 -1.487 4.586 1.00 92.75 93 LEU A O 1
ATOM 693 N N . LEU A 1 94 ? 6.064 -1.129 6.798 1.00 91.81 94 LEU A N 1
ATOM 694 C CA . LEU A 1 94 ? 7.511 -0.925 6.799 1.00 91.81 94 LEU A CA 1
ATOM 695 C C . LEU A 1 94 ? 8.249 -2.125 6.215 1.00 91.81 94 LEU A C 1
ATOM 697 O O . LEU A 1 94 ? 9.086 -1.956 5.333 1.00 91.81 94 LEU A O 1
ATOM 701 N N . LYS A 1 95 ? 7.896 -3.341 6.637 1.00 95.56 95 LYS A N 1
ATOM 702 C CA . LYS A 1 95 ? 8.486 -4.577 6.115 1.00 95.56 95 LYS A CA 1
ATOM 703 C C . LYS A 1 95 ? 8.229 -4.748 4.620 1.00 95.56 95 LYS A C 1
ATOM 705 O O . LYS A 1 95 ? 9.135 -5.135 3.884 1.00 95.56 95 LYS A O 1
ATOM 710 N N . VAL A 1 96 ? 7.013 -4.456 4.153 1.00 95.31 96 VAL A N 1
ATOM 711 C CA . VAL A 1 96 ? 6.694 -4.486 2.721 1.00 95.31 96 VAL A CA 1
ATOM 712 C C . VAL A 1 96 ? 7.551 -3.476 1.957 1.00 95.31 96 VAL A C 1
ATOM 714 O O . VAL A 1 96 ? 8.189 -3.854 0.974 1.00 95.31 96 VAL A O 1
ATOM 717 N N . MET A 1 97 ? 7.600 -2.220 2.406 1.00 94.56 97 MET A N 1
ATOM 718 C CA . MET A 1 97 ? 8.355 -1.172 1.716 1.00 94.56 97 MET A CA 1
ATOM 719 C C . MET A 1 97 ? 9.863 -1.430 1.743 1.00 94.56 97 MET A C 1
ATOM 721 O O . MET A 1 97 ? 10.526 -1.242 0.725 1.00 94.56 97 MET A O 1
ATOM 725 N N . ALA A 1 98 ? 10.398 -1.929 2.858 1.00 93.94 98 ALA A N 1
ATOM 726 C CA . ALA A 1 98 ? 11.803 -2.300 2.987 1.00 93.94 98 ALA A CA 1
ATOM 727 C C . ALA A 1 98 ? 12.176 -3.433 2.025 1.00 93.94 98 ALA A C 1
ATOM 729 O O . ALA A 1 98 ? 13.195 -3.346 1.348 1.00 93.94 98 ALA A O 1
ATOM 730 N N . ASN A 1 99 ? 11.331 -4.460 1.890 1.00 96.06 99 ASN A N 1
ATOM 731 C CA . ASN A 1 99 ? 11.572 -5.539 0.931 1.00 96.06 99 ASN A CA 1
ATOM 732 C C . ASN A 1 99 ? 11.609 -5.028 -0.518 1.00 96.06 99 ASN A C 1
ATOM 734 O O . ASN A 1 99 ? 12.473 -5.442 -1.286 1.00 96.06 99 ASN A O 1
ATOM 738 N N . VAL A 1 100 ? 10.704 -4.113 -0.885 1.00 94.81 100 VAL A N 1
ATOM 739 C CA . VAL A 1 100 ? 10.694 -3.483 -2.217 1.00 94.81 100 VAL A CA 1
ATOM 740 C C . VAL A 1 100 ? 11.944 -2.630 -2.441 1.00 94.81 100 VAL A C 1
ATOM 742 O O . VAL A 1 100 ? 12.533 -2.691 -3.516 1.00 94.81 100 VAL A O 1
ATOM 745 N N . ALA A 1 101 ? 12.353 -1.844 -1.443 1.00 92.50 101 ALA A N 1
ATOM 746 C CA . ALA A 1 101 ? 13.514 -0.963 -1.538 1.00 92.50 101 ALA A CA 1
ATOM 747 C C . ALA A 1 101 ? 14.840 -1.740 -1.603 1.00 92.50 101 ALA A C 1
ATOM 749 O O . ALA A 1 101 ? 15.717 -1.385 -2.384 1.00 92.50 101 ALA A O 1
ATOM 750 N N . ASN A 1 102 ? 14.973 -2.811 -0.816 1.00 93.81 102 ASN A N 1
ATOM 751 C CA . ASN A 1 102 ? 16.187 -3.629 -0.752 1.00 93.81 102 ASN A CA 1
ATOM 752 C C . ASN A 1 102 ? 16.329 -4.579 -1.950 1.00 93.81 102 ASN A C 1
ATOM 754 O O . ASN A 1 102 ? 17.442 -4.950 -2.319 1.00 93.81 102 ASN A O 1
ATOM 758 N N . HIS A 1 103 ? 15.211 -4.986 -2.554 1.00 95.94 103 HIS A N 1
ATOM 759 C CA . HIS A 1 103 ? 15.183 -5.935 -3.666 1.00 95.94 103 HIS A CA 1
ATOM 760 C C . HIS A 1 103 ? 14.308 -5.416 -4.817 1.00 95.94 103 HIS A C 1
ATOM 762 O O . HIS A 1 103 ? 13.290 -6.035 -5.146 1.00 95.94 103 HIS A O 1
ATOM 768 N N . PRO A 1 104 ? 14.686 -4.294 -5.459 1.00 93.62 104 PRO A N 1
ATOM 769 C CA . PRO A 1 104 ? 13.856 -3.668 -6.480 1.00 93.62 104 PRO A CA 1
ATOM 770 C C . PRO A 1 104 ? 13.664 -4.568 -7.702 1.00 93.62 104 PRO A C 1
ATOM 772 O O . PRO A 1 104 ? 12.586 -4.545 -8.295 1.00 93.62 104 PRO A O 1
ATOM 775 N N . GLU A 1 105 ? 14.661 -5.380 -8.057 1.00 93.88 105 GLU A N 1
ATOM 776 C CA . GLU A 1 105 ? 14.630 -6.272 -9.223 1.00 93.88 105 GLU A CA 1
ATOM 777 C C . GLU A 1 105 ? 13.750 -7.515 -9.027 1.00 93.88 105 GLU A C 1
ATOM 779 O O . GLU A 1 105 ? 13.338 -8.135 -10.007 1.00 93.88 105 GLU A O 1
ATOM 784 N N . ASP A 1 106 ? 13.429 -7.898 -7.784 1.00 95.50 106 ASP A N 1
ATOM 785 C CA . ASP A 1 106 ? 12.647 -9.109 -7.529 1.00 95.50 106 ASP A CA 1
ATOM 786 C C . ASP A 1 106 ? 11.132 -8.821 -7.654 1.00 95.50 106 ASP A C 1
ATOM 788 O O . ASP A 1 106 ? 10.536 -8.142 -6.804 1.00 95.50 106 ASP A O 1
ATOM 792 N N . PRO A 1 107 ? 10.445 -9.372 -8.676 1.00 91.12 107 PRO A N 1
ATOM 793 C CA . PRO A 1 107 ? 9.019 -9.135 -8.887 1.00 91.12 107 PRO A CA 1
ATOM 794 C C . PRO A 1 107 ? 8.138 -9.717 -7.772 1.00 91.12 107 PRO A C 1
ATOM 796 O O . PRO A 1 107 ? 6.964 -9.353 -7.671 1.00 91.12 107 PRO A O 1
ATOM 799 N N . ARG A 1 108 ? 8.664 -10.609 -6.920 1.00 95.19 108 ARG A N 1
ATOM 800 C CA . ARG A 1 108 ? 7.919 -11.190 -5.795 1.00 95.19 108 ARG A CA 1
ATOM 801 C C . ARG A 1 108 ? 7.532 -10.136 -4.766 1.00 95.19 108 ARG A C 1
ATOM 803 O O . ARG A 1 108 ? 6.423 -10.204 -4.244 1.00 95.19 108 ARG A O 1
ATOM 810 N N . TYR A 1 109 ? 8.391 -9.150 -4.510 1.00 94.88 109 TYR A N 1
ATOM 811 C CA . TYR A 1 109 ? 8.097 -8.076 -3.553 1.00 94.88 109 TYR A CA 1
ATOM 812 C C . TYR A 1 109 ? 7.190 -6.992 -4.135 1.00 94.88 109 TYR A C 1
ATOM 814 O O . TYR A 1 109 ? 6.506 -6.290 -3.395 1.00 94.88 109 TYR A O 1
ATOM 822 N N . ARG A 1 110 ? 7.094 -6.919 -5.466 1.00 94.56 110 ARG A N 1
ATOM 823 C CA . ARG A 1 110 ? 6.152 -6.042 -6.173 1.00 94.56 110 ARG A CA 1
ATOM 824 C C . ARG A 1 110 ? 4.724 -6.597 -6.211 1.00 94.56 110 ARG A C 1
ATOM 826 O O . ARG A 1 110 ? 3.827 -5.904 -6.678 1.00 94.56 110 ARG A O 1
ATOM 833 N N . ARG A 1 111 ? 4.487 -7.832 -5.745 1.00 95.25 111 ARG A N 1
ATOM 834 C CA . ARG A 1 111 ? 3.162 -8.477 -5.736 1.00 95.25 111 ARG A CA 1
ATOM 835 C C . ARG A 1 111 ? 2.787 -8.941 -4.332 1.00 95.25 111 ARG A C 1
ATOM 837 O O . ARG A 1 111 ? 3.334 -9.909 -3.811 1.00 95.25 111 ARG A O 1
ATOM 844 N N . LEU A 1 112 ? 1.778 -8.309 -3.746 1.00 95.12 112 LEU A N 1
ATOM 845 C CA . LEU A 1 112 ? 1.235 -8.676 -2.441 1.00 95.12 112 LEU A CA 1
ATOM 846 C C . LEU A 1 112 ? -0.058 -9.454 -2.631 1.00 95.12 112 LEU A C 1
ATOM 848 O O . LEU A 1 112 ? -0.924 -9.069 -3.412 1.00 95.12 112 LEU A O 1
ATOM 852 N N . ARG A 1 113 ? -0.210 -10.553 -1.897 1.00 94.31 113 ARG A N 1
ATOM 853 C CA . ARG A 1 113 ? -1.490 -11.267 -1.821 1.00 94.31 113 ARG A CA 1
ATOM 854 C C . ARG A 1 113 ? -2.300 -10.647 -0.698 1.00 94.31 113 ARG A C 1
ATOM 856 O O . ARG A 1 113 ? -1.770 -10.560 0.407 1.00 94.31 113 ARG A O 1
ATOM 863 N N . ALA A 1 114 ? -3.559 -10.291 -0.939 1.00 91.62 114 ALA A N 1
ATOM 864 C CA . ALA A 1 114 ? -4.408 -9.676 0.081 1.00 91.62 114 ALA A CA 1
ATOM 865 C C . ALA A 1 114 ? -4.490 -10.514 1.359 1.00 91.62 114 ALA A C 1
ATOM 867 O O . ALA A 1 114 ? -4.442 -9.960 2.445 1.00 91.62 114 ALA A O 1
ATOM 868 N N . SER A 1 115 ? -4.487 -11.846 1.250 1.00 93.00 115 SER A N 1
ATOM 869 C CA . SER A 1 115 ? -4.472 -12.740 2.414 1.00 93.00 115 SER A CA 1
ATOM 870 C C . SER A 1 115 ? -3.245 -12.571 3.319 1.00 93.00 115 SER A C 1
ATOM 872 O O . SER A 1 115 ? -3.346 -12.784 4.521 1.00 93.00 115 SER A O 1
ATOM 874 N N . LYS A 1 116 ? -2.091 -12.166 2.771 1.00 93.81 116 LYS A N 1
ATOM 875 C CA . LYS A 1 116 ? -0.860 -11.911 3.540 1.00 93.81 116 LYS A CA 1
ATOM 876 C C . LYS A 1 116 ? -0.790 -10.503 4.124 1.00 93.81 116 LYS A C 1
ATOM 878 O O . LYS A 1 116 ? -0.001 -10.266 5.029 1.00 93.81 116 LYS A O 1
ATOM 883 N N . VAL A 1 117 ? -1.575 -9.579 3.580 1.00 94.38 117 VAL A N 1
ATOM 884 C CA . VAL A 1 117 ? -1.630 -8.177 4.010 1.00 94.38 117 VAL A CA 1
ATOM 885 C C . VAL A 1 117 ? -3.048 -7.791 4.410 1.00 94.38 117 VAL A C 1
ATOM 887 O O . VAL A 1 117 ? -3.459 -6.652 4.222 1.00 94.38 117 VAL A O 1
ATOM 890 N N . LEU A 1 118 ? -3.812 -8.744 4.954 1.00 93.88 118 LEU A N 1
ATOM 891 C CA . LEU A 1 118 ? -5.239 -8.567 5.220 1.00 93.88 118 LEU A CA 1
ATOM 892 C C . LEU A 1 118 ? -5.484 -7.413 6.195 1.00 93.88 118 LEU A C 1
ATOM 894 O O . LEU A 1 118 ? -6.419 -6.643 6.001 1.00 93.88 118 LEU A O 1
ATOM 898 N N . SER A 1 119 ? -4.605 -7.244 7.185 1.00 94.12 119 SER A N 1
ATOM 899 C CA . SER A 1 119 ? -4.650 -6.119 8.123 1.00 94.12 119 SER A CA 1
ATOM 900 C C . SER A 1 119 ? -4.480 -4.763 7.432 1.00 94.12 119 SER A C 1
ATOM 902 O O . SER A 1 119 ? -5.134 -3.804 7.828 1.00 94.12 119 SER A O 1
ATOM 904 N N . LEU A 1 120 ? -3.661 -4.674 6.377 1.00 93.75 120 LEU A N 1
ATOM 905 C CA . LEU A 1 120 ? -3.525 -3.458 5.566 1.00 93.75 120 LEU A CA 1
ATOM 906 C C . LEU A 1 120 ? -4.703 -3.292 4.604 1.00 93.75 120 LEU A C 1
ATOM 908 O O . LEU A 1 120 ? -5.195 -2.189 4.420 1.00 93.75 120 LEU A O 1
ATOM 912 N N . ALA A 1 121 ? -5.178 -4.384 4.006 1.00 90.88 121 ALA A N 1
ATOM 913 C CA . ALA A 1 121 ? -6.283 -4.353 3.053 1.00 90.88 121 ALA A CA 1
ATOM 914 C C . ALA A 1 121 ? -7.639 -4.035 3.705 1.00 90.88 121 ALA A C 1
ATOM 916 O O . ALA A 1 121 ? -8.553 -3.594 3.018 1.00 90.88 121 ALA A O 1
ATOM 917 N N . SER A 1 122 ? -7.773 -4.271 5.013 1.00 91.31 122 SER A N 1
ATOM 918 C CA . SER A 1 122 ? -9.011 -4.029 5.764 1.00 91.31 122 SER A CA 1
ATOM 919 C C . SER A 1 122 ? -9.093 -2.623 6.367 1.00 91.31 122 SER A C 1
ATOM 921 O O . SER A 1 122 ? -10.167 -2.231 6.814 1.00 91.31 122 SER A O 1
ATOM 923 N N . SER A 1 123 ? -7.989 -1.864 6.392 1.00 92.31 123 SER A N 1
ATOM 924 C CA . SER A 1 123 ? -7.974 -0.471 6.859 1.00 92.31 123 SER A CA 1
ATOM 925 C C . SER A 1 123 ? -7.945 0.480 5.660 1.00 92.31 123 SER A C 1
ATOM 927 O O . SER A 1 123 ? -7.044 0.374 4.820 1.00 92.31 123 SER A O 1
ATOM 929 N N . PRO A 1 124 ? -8.896 1.426 5.561 1.00 89.94 124 PRO A N 1
ATOM 930 C CA . PRO A 1 124 ? -8.896 2.405 4.481 1.00 89.94 124 PRO A CA 1
ATOM 931 C C . PRO A 1 124 ? -7.639 3.286 4.505 1.00 89.94 124 PRO A C 1
ATOM 933 O O . PRO A 1 124 ? -7.095 3.605 3.452 1.00 89.94 124 PRO A O 1
ATOM 936 N N . GLU A 1 125 ? -7.116 3.616 5.683 1.00 89.25 125 GLU A N 1
ATOM 937 C CA . GLU A 1 125 ? -5.904 4.420 5.851 1.00 89.25 125 GLU A CA 1
ATOM 938 C C . GLU A 1 125 ? -4.663 3.680 5.338 1.00 89.25 125 GLU A C 1
ATOM 940 O O . GLU A 1 125 ? -3.864 4.235 4.578 1.00 89.25 125 GLU A O 1
ATOM 945 N N . ALA A 1 126 ? -4.524 2.398 5.684 1.00 90.69 126 ALA A N 1
ATOM 946 C CA . ALA A 1 126 ? -3.437 1.558 5.189 1.00 90.69 126 ALA A CA 1
ATOM 947 C C . ALA A 1 126 ? -3.519 1.352 3.666 1.00 90.69 126 ALA A C 1
ATOM 949 O O . ALA A 1 126 ? -2.495 1.382 2.976 1.00 90.69 126 ALA A O 1
ATOM 950 N N . LEU A 1 127 ? -4.731 1.195 3.124 1.00 89.19 127 LEU A N 1
ATOM 951 C CA . LEU A 1 127 ? -4.960 1.131 1.682 1.00 89.19 127 LEU A CA 1
ATOM 952 C C . LEU A 1 127 ? -4.524 2.414 0.973 1.00 89.19 127 LEU A C 1
ATOM 954 O O . LEU A 1 127 ? -3.865 2.330 -0.062 1.00 89.19 127 LEU A O 1
ATOM 958 N N . VAL A 1 128 ? -4.838 3.591 1.522 1.00 88.81 128 VAL A N 1
ATOM 959 C CA . VAL A 1 128 ? -4.404 4.876 0.948 1.00 88.81 128 VAL A CA 1
ATOM 960 C C . VAL A 1 128 ? -2.879 4.942 0.851 1.00 88.81 128 VAL A C 1
ATOM 962 O O . VAL A 1 128 ? -2.357 5.365 -0.180 1.00 88.81 128 VAL A O 1
ATOM 965 N N . LEU A 1 129 ? -2.146 4.452 1.853 1.00 89.62 129 LEU A N 1
ATOM 966 C CA . LEU A 1 129 ? -0.678 4.406 1.806 1.00 89.62 129 LEU A CA 1
ATOM 967 C C . LEU A 1 129 ? -0.139 3.412 0.771 1.00 89.62 129 LEU A C 1
ATOM 969 O O . LEU A 1 129 ? 0.825 3.712 0.060 1.00 89.62 129 LEU A O 1
ATOM 973 N N . LEU A 1 130 ? -0.769 2.244 0.631 1.00 91.50 130 LEU A N 1
ATOM 974 C CA . LEU A 1 130 ? -0.438 1.304 -0.444 1.00 91.50 130 LEU A CA 1
ATOM 975 C C . LEU A 1 130 ? -0.678 1.944 -1.824 1.00 91.50 130 LEU A C 1
ATOM 977 O O . LEU A 1 130 ? 0.169 1.866 -2.712 1.00 91.50 130 LEU A O 1
ATOM 981 N N . LEU A 1 131 ? -1.784 2.662 -2.004 1.00 89.44 131 LEU A N 1
ATOM 982 C CA . LEU A 1 131 ? -2.064 3.370 -3.254 1.00 89.44 131 LEU A CA 1
ATOM 983 C C . LEU A 1 131 ? -1.059 4.504 -3.513 1.00 89.44 131 LEU A C 1
ATOM 985 O O . LEU A 1 131 ? -0.581 4.648 -4.643 1.00 89.44 131 LEU A O 1
ATOM 989 N N . ALA A 1 132 ? -0.695 5.266 -2.479 1.00 85.69 132 ALA A N 1
ATOM 990 C CA . ALA A 1 132 ? 0.268 6.365 -2.559 1.00 85.69 132 ALA A CA 1
ATOM 991 C C . ALA A 1 132 ? 1.686 5.886 -2.912 1.00 85.69 132 ALA A C 1
ATOM 993 O O . ALA A 1 132 ? 2.417 6.565 -3.633 1.00 85.69 132 ALA A O 1
ATOM 994 N N . THR A 1 133 ? 2.069 4.686 -2.471 1.00 87.38 133 THR A N 1
ATOM 995 C CA . THR A 1 133 ? 3.353 4.065 -2.850 1.00 87.38 133 THR A CA 1
ATOM 996 C C . THR A 1 133 ? 3.366 3.566 -4.292 1.00 87.38 133 THR A C 1
ATOM 998 O O . THR A 1 133 ? 4.428 3.492 -4.915 1.00 87.38 133 THR A O 1
ATOM 1001 N N . GLY A 1 134 ? 2.189 3.343 -4.876 1.00 91.19 134 GLY A N 1
ATOM 1002 C CA . GLY A 1 134 ? 2.016 2.875 -6.249 1.00 91.19 134 GLY A CA 1
ATOM 1003 C C . GLY A 1 134 ? 1.542 1.429 -6.342 1.00 91.19 134 GLY A C 1
ATOM 1004 O O . GLY A 1 134 ? 1.523 0.882 -7.442 1.00 91.19 134 GLY A O 1
ATOM 1005 N N . PHE A 1 135 ? 1.163 0.794 -5.228 1.00 94.44 135 PHE A N 1
ATOM 1006 C CA . PHE A 1 135 ? 0.435 -0.466 -5.303 1.00 94.44 135 PHE A CA 1
ATOM 1007 C C . PHE A 1 135 ? -0.957 -0.205 -5.875 1.00 94.44 135 PHE A C 1
ATOM 1009 O O . PHE A 1 135 ? -1.614 0.787 -5.560 1.00 94.44 135 PHE A O 1
ATOM 1016 N N . ARG A 1 136 ? -1.414 -1.106 -6.738 1.00 93.25 136 ARG A N 1
ATOM 1017 C CA . ARG A 1 136 ? -2.751 -1.090 -7.325 1.00 93.25 136 ARG A CA 1
ATOM 1018 C C . ARG A 1 136 ? -3.452 -2.401 -7.010 1.00 93.25 136 ARG A C 1
ATOM 1020 O O . ARG A 1 136 ? -2.831 -3.454 -7.176 1.00 93.25 136 ARG A O 1
ATOM 1027 N N . PRO A 1 137 ? -4.715 -2.366 -6.560 1.00 92.69 137 PRO A N 1
ATOM 1028 C CA . PRO A 1 137 ? -5.496 -3.580 -6.426 1.00 92.69 137 PRO A CA 1
ATOM 1029 C C . PRO A 1 137 ? -5.718 -4.173 -7.821 1.00 92.69 137 PRO A C 1
ATOM 1031 O O . PRO A 1 137 ? -6.208 -3.501 -8.725 1.00 92.69 137 PRO A O 1
ATOM 1034 N N . LEU A 1 138 ? -5.341 -5.434 -7.994 1.00 92.06 138 LEU A N 1
ATOM 1035 C CA . LEU A 1 138 ? -5.659 -6.233 -9.164 1.00 92.06 138 LEU A CA 1
ATOM 1036 C C . LEU A 1 138 ? -6.616 -7.341 -8.747 1.00 92.06 138 LEU A C 1
ATOM 1038 O O . LEU A 1 138 ? -6.313 -8.162 -7.873 1.00 92.06 138 LEU A O 1
ATOM 1042 N N . VAL A 1 139 ? -7.765 -7.360 -9.411 1.00 84.88 139 VAL A N 1
ATOM 1043 C CA . VAL A 1 139 ? -8.693 -8.484 -9.372 1.00 84.88 139 VAL A CA 1
ATOM 1044 C C . VAL A 1 139 ? -8.169 -9.502 -10.376 1.00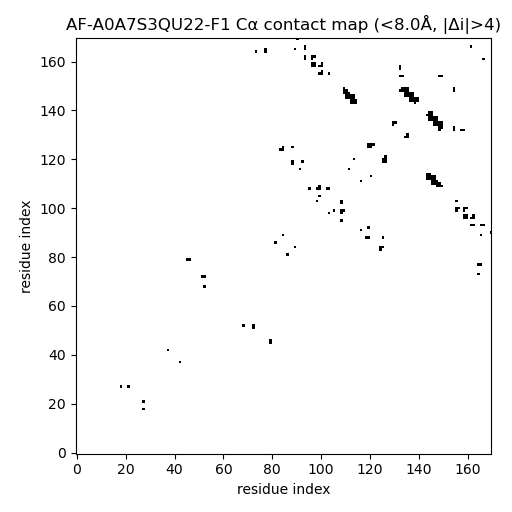 84.88 139 VAL A C 1
ATOM 1046 O O . VAL A 1 139 ? -8.093 -9.223 -11.569 1.00 84.88 139 VAL A O 1
ATOM 1049 N N . SER A 1 140 ? -7.705 -10.643 -9.876 1.00 81.62 140 SER A N 1
ATOM 1050 C CA . SER A 1 140 ? -7.345 -11.782 -10.722 1.00 81.62 140 SER A CA 1
ATOM 1051 C C . SER A 1 140 ? -8.618 -12.547 -11.091 1.00 81.62 140 SER A C 1
ATOM 1053 O O . SER A 1 140 ? -9.594 -12.463 -10.354 1.00 81.62 140 SER A O 1
ATOM 1055 N N . ASP A 1 141 ? -8.589 -13.381 -12.135 1.00 78.81 141 ASP A N 1
ATOM 1056 C CA . ASP A 1 141 ? -9.718 -14.257 -12.531 1.00 78.81 141 ASP A CA 1
ATOM 1057 C C . ASP A 1 141 ? -10.113 -15.323 -11.472 1.00 78.81 141 ASP A C 1
ATOM 1059 O O . ASP A 1 141 ? -10.888 -16.235 -11.741 1.00 78.81 141 ASP A O 1
ATOM 1063 N N . GLY A 1 142 ? -9.583 -15.232 -10.249 1.00 79.81 142 GLY A N 1
ATOM 1064 C CA . GLY A 1 142 ? -9.901 -16.105 -9.123 1.00 79.81 142 GLY A CA 1
ATOM 1065 C C . GLY A 1 142 ? -10.304 -15.312 -7.874 1.00 79.81 142 GLY A C 1
ATOM 1066 O O . GLY A 1 142 ? -10.280 -14.084 -7.874 1.00 79.81 142 GLY A O 1
ATOM 1067 N N . PRO A 1 143 ? -10.604 -15.988 -6.751 1.00 78.19 143 PRO A N 1
ATOM 1068 C CA . PRO A 1 143 ? -11.071 -15.335 -5.521 1.00 78.19 143 PRO A 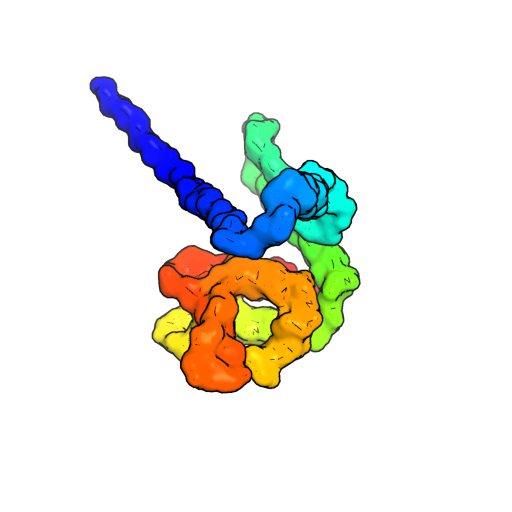CA 1
ATOM 1069 C C . PRO A 1 143 ? -9.984 -14.516 -4.801 1.00 78.19 143 PRO A C 1
ATOM 1071 O O . PRO A 1 143 ? -10.227 -13.939 -3.743 1.00 78.19 143 PRO A O 1
ATOM 1074 N N . ALA A 1 144 ? -8.758 -14.500 -5.326 1.00 84.12 144 ALA A N 1
ATOM 1075 C CA . ALA A 1 144 ? -7.625 -13.855 -4.691 1.00 84.12 144 ALA A CA 1
ATOM 1076 C C . ALA A 1 144 ? -7.460 -12.414 -5.188 1.00 84.12 144 ALA A C 1
ATOM 1078 O O . ALA A 1 144 ? -7.176 -12.171 -6.361 1.00 84.12 144 ALA A O 1
ATOM 1079 N N . LEU A 1 145 ? -7.566 -11.464 -4.256 1.00 87.56 145 LEU A N 1
ATOM 1080 C CA . LEU A 1 145 ? -7.180 -10.075 -4.479 1.00 87.56 145 LEU A CA 1
ATOM 1081 C C . LEU A 1 145 ? -5.661 -9.929 -4.329 1.00 87.56 145 LEU A C 1
ATOM 1083 O O . LEU A 1 145 ? -5.056 -10.440 -3.378 1.00 87.56 145 LEU A O 1
ATOM 1087 N N . PHE A 1 146 ? -5.039 -9.231 -5.275 1.00 91.50 146 PHE A N 1
ATOM 1088 C CA . PHE A 1 146 ? -3.616 -8.915 -5.242 1.00 91.50 146 PHE A CA 1
ATOM 1089 C C . PHE A 1 146 ? -3.416 -7.408 -5.236 1.00 91.50 146 PHE A C 1
ATOM 1091 O O . PHE A 1 146 ? -4.226 -6.666 -5.776 1.00 91.50 146 PHE A O 1
ATOM 1098 N N . PHE A 1 147 ? -2.299 -6.961 -4.679 1.00 92.06 147 PHE A N 1
ATOM 1099 C CA . PHE A 1 147 ? -1.792 -5.617 -4.898 1.00 92.06 147 PHE A CA 1
ATOM 1100 C C . PHE A 1 147 ? -0.512 -5.719 -5.707 1.00 92.06 147 PHE A C 1
ATOM 1102 O O . PHE A 1 147 ? 0.391 -6.475 -5.343 1.00 92.06 147 PHE A O 1
ATOM 1109 N N . VAL A 1 148 ? -0.431 -4.980 -6.805 1.00 92.38 148 VAL A N 1
ATOM 1110 C CA . VAL A 1 148 ? 0.752 -4.962 -7.665 1.00 92.38 148 VAL A CA 1
ATOM 1111 C C . VAL A 1 148 ? 1.316 -3.561 -7.713 1.00 92.38 148 VAL A C 1
ATOM 1113 O O . VAL A 1 148 ? 0.592 -2.608 -7.983 1.00 92.38 148 VAL A O 1
ATOM 1116 N N . LEU A 1 149 ? 2.602 -3.445 -7.413 1.00 91.62 149 LEU A N 1
ATOM 1117 C CA . LEU A 1 149 ? 3.338 -2.201 -7.529 1.00 91.62 149 LEU A CA 1
ATOM 1118 C C . LEU A 1 149 ? 3.532 -1.878 -9.011 1.00 91.62 149 LEU A C 1
ATOM 1120 O O . LEU A 1 149 ? 4.069 -2.703 -9.756 1.00 91.62 149 LEU A O 1
ATOM 1124 N N . GLU A 1 150 ? 3.097 -0.691 -9.432 1.00 86.38 150 GLU A N 1
ATOM 1125 C CA . GLU A 1 150 ? 3.356 -0.190 -10.783 1.00 86.38 150 GLU A CA 1
ATOM 1126 C C . GLU A 1 150 ? 4.861 -0.229 -11.081 1.00 86.38 150 GLU A C 1
ATOM 1128 O O . GLU A 1 150 ? 5.693 0.157 -10.255 1.00 86.38 150 GLU A O 1
ATOM 1133 N N . ALA A 1 151 ? 5.221 -0.729 -12.263 1.00 77.31 151 ALA A N 1
ATOM 1134 C CA . ALA A 1 151 ? 6.612 -0.788 -12.680 1.00 77.31 151 ALA A CA 1
ATOM 1135 C C . ALA A 1 151 ? 7.158 0.636 -12.869 1.00 77.31 151 ALA A C 1
ATOM 1137 O O . ALA A 1 151 ? 6.614 1.415 -13.648 1.00 77.31 151 ALA A O 1
ATOM 1138 N N . GLY A 1 152 ? 8.235 0.971 -12.156 1.00 79.12 152 GLY A N 1
ATOM 1139 C CA . GLY A 1 152 ? 8.948 2.234 -12.324 1.00 79.12 152 GLY A CA 1
ATOM 1140 C C . GLY A 1 152 ? 9.841 2.572 -11.132 1.00 79.12 152 GLY A C 1
ATOM 1141 O O . GLY A 1 152 ? 9.509 2.262 -9.987 1.00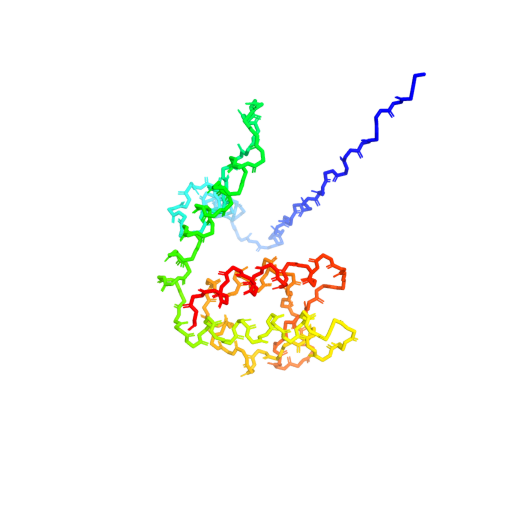 79.12 152 GLY A O 1
ATOM 1142 N N . GLU A 1 153 ? 10.959 3.248 -11.393 1.00 82.38 153 GLU A N 1
ATOM 1143 C CA . GLU A 1 153 ? 11.920 3.682 -10.364 1.00 82.38 153 GLU A CA 1
ATOM 1144 C C . GLU A 1 153 ? 11.271 4.587 -9.305 1.00 82.38 153 GLU A C 1
ATOM 1146 O O . GLU A 1 153 ? 11.595 4.514 -8.120 1.00 82.38 153 GLU A O 1
ATOM 1151 N N . HIS A 1 154 ? 10.266 5.375 -9.702 1.00 83.69 154 HIS A N 1
ATOM 1152 C CA . HIS A 1 154 ? 9.508 6.232 -8.790 1.00 83.69 154 HIS A CA 1
ATOM 1153 C C . HIS A 1 154 ? 8.813 5.456 -7.666 1.00 83.69 154 HIS A C 1
ATOM 1155 O O . HIS A 1 154 ? 8.704 5.963 -6.552 1.00 83.69 154 HIS A O 1
ATOM 1161 N N . ALA A 1 155 ? 8.337 4.239 -7.934 1.00 79.69 155 ALA A N 1
ATOM 1162 C CA . ALA A 1 155 ? 7.662 3.425 -6.930 1.00 79.69 155 ALA A CA 1
ATOM 1163 C C . ALA A 1 155 ? 8.646 2.930 -5.857 1.00 79.69 155 ALA A C 1
ATOM 1165 O O . ALA A 1 155 ? 8.349 2.991 -4.664 1.00 79.69 155 ALA A O 1
ATOM 1166 N N . VAL A 1 156 ? 9.848 2.532 -6.281 1.00 85.44 156 VAL A N 1
ATOM 1167 C CA . VAL A 1 156 ? 10.945 2.129 -5.389 1.00 85.44 156 VAL A CA 1
ATOM 1168 C C . VAL A 1 156 ? 11.411 3.315 -4.544 1.00 85.44 156 VAL A C 1
A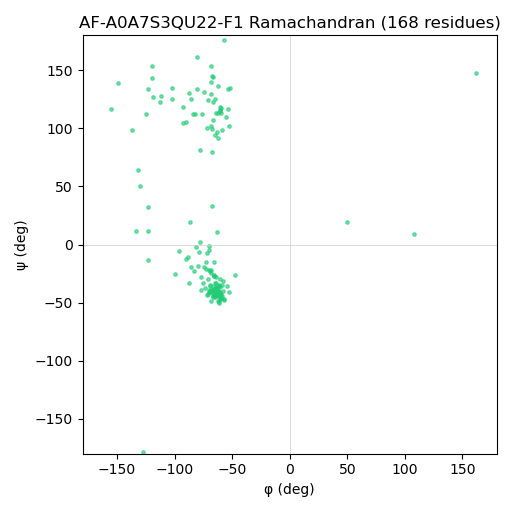TOM 1170 O O . VAL A 1 156 ? 11.540 3.191 -3.328 1.00 85.44 156 VAL A O 1
ATOM 1173 N N . HIS A 1 157 ? 11.580 4.490 -5.158 1.00 86.69 157 HIS A N 1
ATOM 1174 C CA . HIS A 1 157 ? 11.956 5.705 -4.436 1.00 86.69 157 HIS A CA 1
ATOM 1175 C C . HIS A 1 157 ? 10.909 6.092 -3.381 1.00 86.69 157 HIS A C 1
ATOM 1177 O O . HIS A 1 157 ? 11.258 6.391 -2.241 1.00 86.69 157 HIS A O 1
ATOM 1183 N N . ARG A 1 158 ? 9.612 6.034 -3.719 1.00 84.88 158 ARG A N 1
ATOM 1184 C CA . ARG A 1 158 ? 8.528 6.281 -2.752 1.00 84.88 158 ARG A CA 1
ATOM 1185 C C . ARG A 1 158 ? 8.549 5.280 -1.599 1.00 84.88 158 ARG A C 1
ATOM 1187 O O . ARG A 1 158 ? 8.409 5.696 -0.452 1.00 84.88 158 ARG A O 1
ATOM 1194 N N . ALA A 1 159 ? 8.762 3.993 -1.880 1.00 83.56 159 ALA A N 1
ATOM 1195 C CA . ALA A 1 159 ? 8.898 2.975 -0.840 1.00 83.56 159 ALA A CA 1
ATOM 1196 C C . ALA A 1 159 ? 10.075 3.289 0.101 1.00 83.56 159 ALA A C 1
ATOM 1198 O O . ALA A 1 159 ? 9.899 3.295 1.318 1.00 83.56 159 ALA A O 1
ATOM 1199 N N . ALA A 1 160 ? 11.241 3.647 -0.447 1.00 85.56 160 ALA A N 1
ATOM 1200 C CA . ALA A 1 160 ? 12.412 4.034 0.340 1.00 85.56 160 ALA A CA 1
ATOM 1201 C C . ALA A 1 160 ? 12.165 5.292 1.194 1.00 85.56 160 ALA A C 1
ATOM 1203 O O . ALA A 1 160 ? 12.567 5.333 2.357 1.00 85.56 160 ALA A O 1
ATOM 1204 N N . CYS A 1 161 ? 11.467 6.299 0.658 1.00 84.31 161 CYS A N 1
ATOM 1205 C CA . CYS A 1 161 ? 11.057 7.477 1.426 1.00 84.31 161 CYS A CA 1
ATOM 1206 C C . CYS A 1 161 ? 10.167 7.097 2.610 1.00 84.31 161 CYS A C 1
ATOM 1208 O O . CYS A 1 161 ? 10.419 7.551 3.720 1.00 84.31 161 CYS A O 1
ATOM 1210 N N . ILE A 1 162 ? 9.170 6.232 2.406 1.00 82.25 162 ILE A N 1
ATOM 1211 C CA . ILE A 1 162 ? 8.289 5.799 3.497 1.00 82.25 162 ILE A CA 1
ATOM 1212 C C . ILE A 1 162 ? 9.061 5.034 4.570 1.00 82.25 162 ILE A C 1
ATOM 1214 O O . ILE A 1 162 ? 8.835 5.282 5.750 1.00 82.25 162 ILE A O 1
ATOM 1218 N N . VAL A 1 163 ? 9.999 4.160 4.190 1.00 85.56 163 VAL A N 1
ATOM 1219 C CA . VAL A 1 163 ? 10.858 3.464 5.164 1.00 85.56 163 VAL A CA 1
ATOM 1220 C C . VAL A 1 163 ? 11.661 4.461 5.994 1.00 85.56 163 VAL A C 1
ATOM 1222 O O . VAL A 1 163 ? 11.726 4.309 7.207 1.00 85.56 163 VAL A O 1
ATOM 1225 N N . LYS A 1 164 ? 12.224 5.505 5.376 1.00 84.19 164 LYS A N 1
ATOM 1226 C CA . LYS A 1 164 ? 12.953 6.552 6.109 1.00 84.19 164 LYS A CA 1
ATOM 1227 C C . LYS A 1 164 ? 12.046 7.355 7.045 1.00 84.19 164 LYS A C 1
ATOM 1229 O O . LYS A 1 164 ? 12.454 7.652 8.156 1.00 84.19 164 LYS A O 1
ATOM 1234 N N . VAL A 1 165 ? 10.833 7.699 6.611 1.00 80.19 165 VAL A N 1
ATOM 1235 C CA . VAL A 1 165 ? 9.875 8.484 7.413 1.00 80.19 165 VAL A CA 1
ATOM 1236 C C . VAL A 1 165 ? 9.372 7.682 8.611 1.00 80.19 165 VAL A C 1
ATOM 1238 O O . VAL A 1 165 ? 9.348 8.182 9.729 1.00 80.19 165 VAL A O 1
ATOM 1241 N N . LEU A 1 166 ? 8.949 6.440 8.374 1.00 77.69 166 LEU A N 1
ATOM 1242 C CA . LEU A 1 166 ? 8.288 5.615 9.384 1.00 77.69 166 LEU A CA 1
ATOM 1243 C C . LEU A 1 166 ? 9.277 4.827 10.249 1.00 77.69 166 LEU A C 1
ATOM 1245 O O . LEU A 1 166 ? 9.025 4.616 11.433 1.00 77.69 166 LEU A O 1
ATOM 1249 N N . GLY A 1 167 ? 10.404 4.403 9.675 1.00 75.62 167 GLY A N 1
ATOM 1250 C CA . GLY A 1 167 ? 11.391 3.549 10.337 1.00 75.62 167 GLY A CA 1
ATOM 1251 C C . GLY A 1 167 ? 12.205 4.262 11.413 1.00 75.62 167 GLY A C 1
ATOM 1252 O O . GLY A 1 167 ? 12.807 3.598 12.241 1.00 75.62 167 GLY A O 1
ATOM 1253 N N . SER A 1 168 ? 12.200 5.595 11.454 1.00 72.25 168 SER A N 1
ATOM 1254 C CA . SER A 1 168 ? 12.852 6.366 12.522 1.00 72.25 168 SER A CA 1
ATOM 1255 C C . SER A 1 168 ? 12.059 6.414 13.834 1.00 72.25 168 SER A C 1
ATOM 1257 O O . SER A 1 168 ? 12.490 7.096 14.761 1.00 72.25 168 SER A O 1
ATOM 1259 N N . SER A 1 169 ? 10.905 5.742 13.928 1.00 56.97 169 SER A N 1
ATOM 1260 C CA . SER A 1 169 ? 10.070 5.777 15.139 1.00 56.97 169 SER A CA 1
ATOM 1261 C C . SER A 1 169 ? 9.541 4.443 15.648 1.00 56.97 169 SER A C 1
ATOM 1263 O O . SER A 1 169 ? 8.699 4.436 16.544 1.00 56.97 169 SER A O 1
ATOM 1265 N N . VAL A 1 170 ? 10.068 3.340 15.116 1.00 53.38 170 VAL A N 1
ATOM 1266 C CA . VAL A 1 170 ? 9.965 2.000 15.712 1.00 53.38 170 VAL A CA 1
ATOM 1267 C C . VAL A 1 170 ? 11.326 1.653 16.295 1.00 53.38 170 VAL A C 1
ATOM 1269 O O . VAL A 1 170 ? 11.363 1.176 17.447 1.00 53.38 1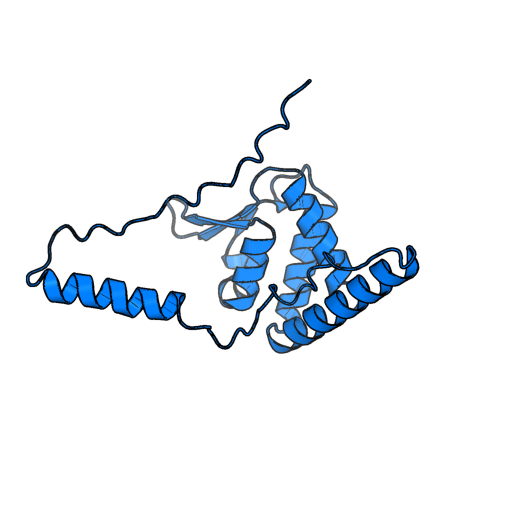70 VAL A O 1
#

Organism: Dunaliella tertiolecta (NCBI:txid3047)

Radius of gyration: 20.23 Å; Cα contacts (8 Å, |Δi|>4): 110; chains: 1; bounding box: 57×50×45 Å

Secondary structure (DSSP, 8-state):
-PPPP-----------------S-HHHHHHHHHHHHHHTTS----TT-GGGS---TT--S--HHHHHHHHHHHHHHHHHHHHHHS-HHHHHHHHHHHHHHHH-TT-TTTTEEEGGGSHHHHT-HHHHHHHHHHTEEEEE-SSS-EEEEEPSSHHHHHHHHHHHHHHHTT-

Solvent-accessible surface area (backbone atoms only — not comparable to full-atom values): 10364 Å² total; per-residue (Å²): 136,84,78,81,82,80,78,80,72,81,76,79,76,81,81,72,87,76,81,91,78,67,98,50,64,67,61,54,52,49,51,54,53,55,53,45,43,71,75,63,46,86,64,88,59,90,74,61,69,80,68,51,76,77,76,83,72,73,73,91,65,60,78,70,55,57,54,53,52,51,50,53,48,48,51,54,52,46,58,48,47,64,77,70,43,55,70,70,46,50,54,50,51,40,52,50,26,44,46,27,47,77,36,70,88,44,67,67,59,38,46,43,50,37,87,83,39,42,74,36,71,72,32,72,65,49,39,51,52,42,45,72,36,35,34,39,84,40,83,48,105,58,97,56,48,31,32,38,44,56,91,52,70,66,31,39,51,44,22,44,50,50,33,61,64,57,60,78,76,115

Mean predicted aligned error: 15.01 Å